Protein AF-N1MI28-F1 (afdb_monomer_lite)

pLDDT: mean 81.33, std 9.46, range [54.47, 94.19]

Foldseek 3Di:
DDKDKDKDFQCDQAWAWEAEPVVSFIAIAHHGWMWMKMDHQPDPCVPDDQKDWDWDQDPVGTHIYIYRPGDDMGAGAGPVRHGGDTDPD

Organism: NCBI:txid1301087

Structure (mmCIF, N/CA/C/O backbone):
data_AF-N1MI28-F1
#
_entry.id   AF-N1MI28-F1
#
loop_
_atom_site.group_PDB
_atom_site.id
_atom_site.type_symbol
_atom_site.label_atom_id
_atom_site.label_alt_id
_atom_site.label_comp_id
_atom_site.label_asym_id
_atom_site.label_entity_id
_atom_site.label_seq_id
_atom_site.pdbx_PDB_ins_code
_atom_site.Cartn_x
_atom_site.Cartn_y
_atom_site.Cartn_z
_atom_site.occupancy
_atom_site.B_iso_or_equiv
_atom_site.auth_seq_id
_atom_site.auth_comp_id
_atom_site.auth_asym_id
_atom_site.auth_atom_id
_atom_site.pdbx_PDB_model_num
ATOM 1 N N . MET A 1 1 ? 18.294 -3.085 -13.376 1.00 65.88 1 MET A N 1
ATOM 2 C CA . MET A 1 1 ? 16.89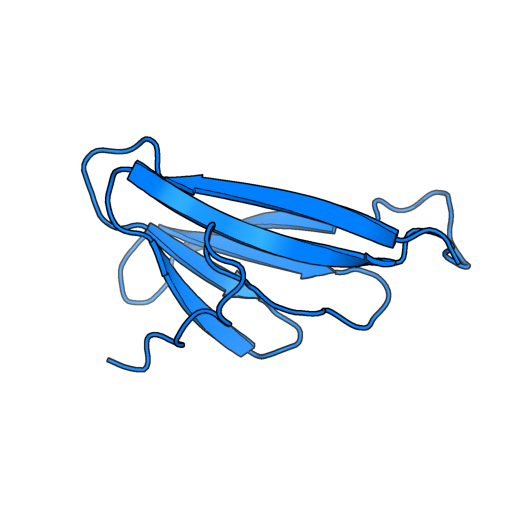7 -3.008 -12.930 1.00 65.88 1 MET A CA 1
ATOM 3 C C . MET A 1 1 ? 16.906 -2.941 -11.418 1.00 65.88 1 MET A C 1
ATOM 5 O O . MET A 1 1 ? 16.913 -3.967 -10.748 1.00 65.88 1 MET A O 1
ATOM 9 N N . GLY A 1 2 ? 17.068 -1.728 -10.890 1.00 74.50 2 GLY A N 1
ATOM 10 C CA . GLY A 1 2 ? 16.871 -1.406 -9.489 1.00 74.50 2 GLY A CA 1
ATOM 11 C C . GLY A 1 2 ? 15.409 -1.604 -9.112 1.00 74.50 2 GLY A C 1
ATOM 12 O O . GLY A 1 2 ? 14.500 -1.309 -9.889 1.00 74.50 2 GLY A O 1
ATOM 13 N N . ARG A 1 3 ? 15.205 -2.159 -7.922 1.00 82.88 3 ARG A N 1
ATOM 14 C CA . ARG A 1 3 ? 13.899 -2.417 -7.324 1.00 82.88 3 ARG A CA 1
ATOM 15 C C . ARG A 1 3 ? 13.918 -1.808 -5.934 1.00 82.88 3 ARG A C 1
ATOM 17 O O . ARG A 1 3 ? 14.850 -2.060 -5.167 1.00 82.88 3 ARG A O 1
ATOM 24 N N . ALA A 1 4 ? 12.905 -1.018 -5.614 1.00 85.31 4 ALA A N 1
ATOM 25 C CA . ALA A 1 4 ? 12.746 -0.411 -4.303 1.00 85.31 4 ALA A CA 1
ATOM 26 C C . ALA A 1 4 ? 11.590 -1.068 -3.550 1.00 85.31 4 ALA A C 1
ATOM 28 O O . ALA A 1 4 ? 10.626 -1.546 -4.146 1.00 85.31 4 ALA A O 1
ATOM 29 N N . LYS A 1 5 ? 11.715 -1.103 -2.221 1.00 89.38 5 LYS A N 1
ATOM 30 C CA . LYS A 1 5 ? 10.651 -1.515 -1.306 1.00 89.38 5 LYS A CA 1
ATOM 31 C C . LYS A 1 5 ? 9.974 -0.262 -0.769 1.00 89.38 5 LYS A C 1
ATOM 33 O O . LYS A 1 5 ? 10.658 0.622 -0.255 1.00 89.38 5 LYS A O 1
ATOM 38 N N . HIS A 1 6 ? 8.653 -0.216 -0.835 1.00 89.00 6 HIS A N 1
ATOM 39 C CA . HIS A 1 6 ? 7.847 0.778 -0.140 1.00 89.00 6 HIS A CA 1
ATOM 40 C C . HIS A 1 6 ? 7.120 0.122 1.032 1.00 89.00 6 HIS A C 1
ATOM 42 O O . HIS A 1 6 ? 6.754 -1.050 0.958 1.00 89.00 6 HIS A O 1
ATOM 48 N N . ILE A 1 7 ? 6.938 0.869 2.119 1.00 91.00 7 ILE A N 1
ATOM 49 C CA . ILE A 1 7 ? 6.296 0.396 3.344 1.00 91.00 7 ILE A CA 1
ATOM 50 C C . ILE A 1 7 ? 5.217 1.395 3.748 1.00 91.00 7 ILE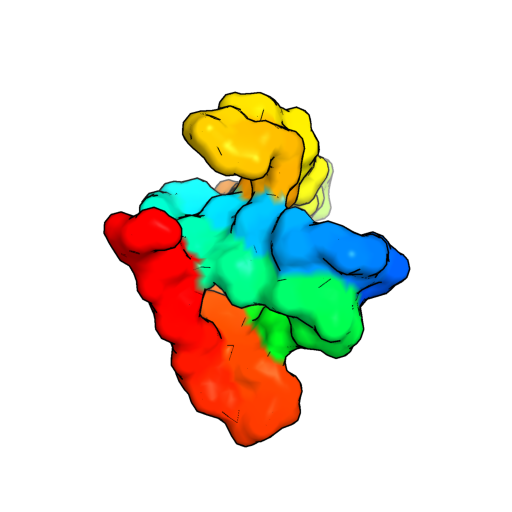 A C 1
ATOM 52 O O . ILE A 1 7 ? 5.492 2.585 3.888 1.00 91.00 7 ILE A O 1
ATOM 56 N N . ILE A 1 8 ? 4.016 0.887 3.997 1.00 91.44 8 ILE A N 1
ATOM 57 C CA . ILE A 1 8 ? 2.856 1.636 4.467 1.00 91.44 8 ILE A CA 1
ATOM 58 C C . ILE A 1 8 ? 2.488 1.080 5.833 1.00 91.44 8 ILE A C 1
ATOM 60 O O . ILE A 1 8 ? 2.238 -0.114 5.970 1.00 91.44 8 ILE A O 1
ATOM 64 N N . ARG A 1 9 ? 2.431 1.943 6.846 1.00 92.94 9 ARG A N 1
ATOM 65 C CA . ARG A 1 9 ? 2.080 1.548 8.212 1.00 92.94 9 ARG A CA 1
ATOM 66 C C . ARG A 1 9 ? 0.873 2.325 8.703 1.00 92.94 9 ARG A C 1
ATOM 68 O O . ARG A 1 9 ? 0.904 3.557 8.734 1.00 92.94 9 ARG A O 1
ATOM 75 N N . ASN A 1 10 ? -0.143 1.622 9.193 1.00 92.06 10 ASN A N 1
ATOM 76 C CA . ASN A 1 10 ? -1.269 2.267 9.853 1.00 92.06 10 ASN A CA 1
ATOM 77 C C . ASN A 1 10 ? -0.926 2.574 11.319 1.00 92.06 10 ASN A C 1
ATOM 79 O O . ASN A 1 10 ? -1.109 1.751 12.211 1.00 92.06 10 ASN A O 1
ATOM 83 N N . SER A 1 11 ? -0.447 3.792 11.575 1.00 92.56 11 SER A N 1
ATOM 84 C CA . SER A 1 11 ? -0.145 4.271 12.937 1.00 92.56 11 SER A CA 1
ATOM 85 C C . SER A 1 11 ? -1.347 4.935 13.627 1.00 92.56 11 SER A C 1
ATOM 87 O O . SER A 1 11 ? -1.187 5.599 14.651 1.00 92.56 11 SER A O 1
ATOM 89 N N . THR A 1 12 ? -2.546 4.816 13.052 1.00 90.06 12 THR A N 1
ATOM 90 C CA . THR A 1 12 ? -3.773 5.401 13.601 1.00 90.06 12 THR A CA 1
ATOM 91 C C . THR A 1 12 ? -4.505 4.403 14.502 1.00 90.06 12 THR A C 1
ATOM 93 O O . THR A 1 12 ? -4.157 3.228 14.565 1.00 90.06 12 THR A O 1
ATOM 96 N N . SER A 1 13 ? -5.541 4.861 15.208 1.00 91.62 13 SER A N 1
ATOM 97 C CA . SER A 1 13 ? -6.389 4.012 16.059 1.00 91.62 13 SER A CA 1
ATOM 98 C C . SER A 1 13 ? -7.575 3.372 15.328 1.00 91.62 13 SER A C 1
ATOM 100 O O . SER A 1 13 ? -8.397 2.714 15.966 1.00 91.62 13 SER A O 1
ATOM 102 N N . ARG A 1 14 ? -7.697 3.564 14.010 1.00 89.81 14 ARG A N 1
ATOM 103 C CA . ARG A 1 14 ? -8.797 3.039 13.189 1.00 89.81 14 ARG A CA 1
ATOM 104 C C . ARG A 1 14 ? -8.264 2.328 11.941 1.00 89.81 14 ARG A C 1
ATOM 106 O O . ARG A 1 14 ? -7.159 2.648 11.507 1.00 89.81 14 ARG A O 1
ATOM 113 N N . PRO A 1 15 ? -9.015 1.389 11.344 1.00 90.50 15 PRO A N 1
ATOM 114 C CA . PRO A 1 15 ? -8.636 0.808 10.060 1.00 90.50 15 PRO A CA 1
ATOM 115 C C . PRO A 1 15 ? -8.415 1.890 8.996 1.00 90.50 15 PRO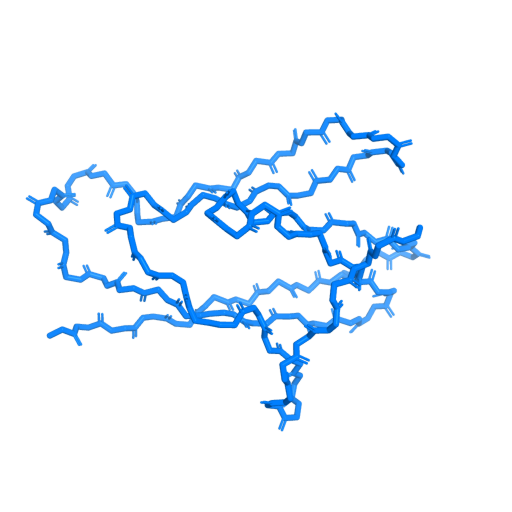 A C 1
ATOM 117 O O . PRO A 1 15 ? -9.076 2.931 9.023 1.00 90.50 15 PRO A O 1
ATOM 120 N N . GLN A 1 16 ? -7.462 1.658 8.099 1.00 90.31 16 GLN A N 1
ATOM 121 C CA . GLN A 1 16 ? -7.196 2.484 6.922 1.00 90.31 16 GLN A CA 1
ATOM 122 C C . GLN A 1 16 ? -7.287 1.605 5.679 1.00 90.31 16 GLN A C 1
ATOM 124 O O . GLN A 1 16 ? -6.921 0.431 5.730 1.00 90.31 16 GLN A O 1
ATOM 129 N N . PHE A 1 17 ? -7.753 2.181 4.579 1.00 89.81 17 PHE A N 1
ATOM 130 C CA . PHE A 1 17 ? -7.823 1.493 3.298 1.00 89.81 17 PHE A CA 1
ATOM 131 C C . PHE A 1 17 ? -6.721 2.020 2.388 1.00 89.81 17 PHE A C 1
ATOM 133 O O . PHE A 1 17 ? -6.484 3.228 2.327 1.00 89.81 17 PHE A O 1
ATOM 140 N N . VAL A 1 18 ? -6.028 1.103 1.724 1.00 88.69 18 VAL A N 1
ATOM 141 C CA . VAL A 1 18 ? -5.003 1.401 0.726 1.00 88.69 18 VAL A CA 1
ATOM 142 C C . VAL A 1 18 ? -5.454 0.808 -0.595 1.00 88.69 18 VAL A C 1
ATOM 144 O O . VAL A 1 18 ? -5.740 -0.386 -0.667 1.00 88.69 18 VAL A O 1
ATOM 147 N N . THR A 1 19 ? -5.468 1.632 -1.632 1.00 87.00 19 THR A N 1
ATOM 148 C CA . THR A 1 19 ? -5.858 1.242 -2.981 1.00 87.00 19 THR A CA 1
ATOM 149 C C . THR A 1 19 ? -4.669 1.408 -3.916 1.00 87.00 19 THR A C 1
ATOM 151 O O . THR A 1 19 ? -4.044 2.468 -3.975 1.00 87.00 19 THR A O 1
ATOM 154 N N . PHE A 1 20 ? -4.356 0.348 -4.654 1.00 82.81 20 PHE A N 1
ATOM 155 C CA . PHE A 1 20 ? -3.329 0.357 -5.691 1.00 82.81 20 PHE A CA 1
ATOM 156 C C . PHE A 1 20 ? -4.011 0.505 -7.050 1.00 82.81 20 PHE A C 1
ATOM 158 O O . PHE A 1 20 ? -4.863 -0.309 -7.408 1.00 82.81 20 PHE A O 1
ATOM 165 N N . GLU A 1 21 ? 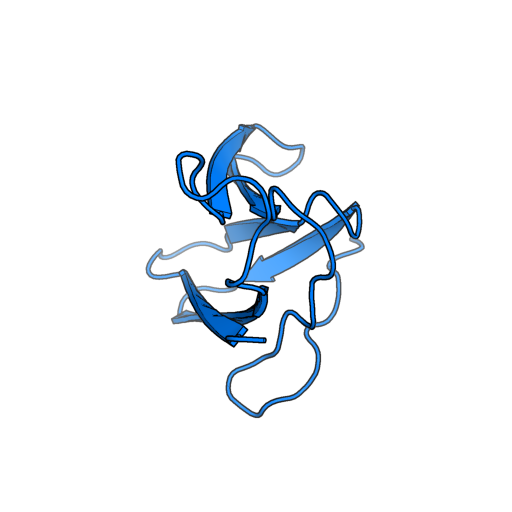-3.677 1.558 -7.802 1.00 75.69 21 GLU A N 1
ATOM 166 C CA . GLU A 1 21 ? -4.391 1.867 -9.052 1.00 75.69 21 GLU A CA 1
ATOM 167 C C . GLU A 1 21 ? -4.223 0.759 -10.103 1.00 75.69 21 GLU A C 1
ATOM 169 O O . GLU A 1 21 ? -5.194 0.393 -10.761 1.00 75.69 21 GLU A O 1
ATOM 174 N N . LEU A 1 22 ? -3.018 0.189 -10.237 1.00 71.12 22 LEU A N 1
ATOM 175 C CA . LEU A 1 22 ? -2.729 -0.797 -11.284 1.00 71.12 22 LEU A CA 1
ATOM 176 C C . LEU A 1 22 ? -3.493 -2.114 -11.096 1.00 71.12 22 LEU A C 1
ATOM 178 O O . LEU A 1 22 ? -4.021 -2.653 -12.069 1.00 71.12 22 LEU A O 1
ATOM 182 N N . SER A 1 23 ? -3.572 -2.633 -9.871 1.00 67.50 23 SER A N 1
ATOM 183 C CA . SER A 1 23 ? -4.348 -3.838 -9.553 1.00 67.50 23 SER A CA 1
ATOM 184 C C . SER A 1 23 ? -5.827 -3.557 -9.319 1.00 67.50 23 SER A C 1
ATOM 186 O O . SER A 1 23 ? -6.613 -4.502 -9.251 1.00 67.50 23 SER A O 1
ATOM 188 N N . THR A 1 24 ? -6.232 -2.287 -9.181 1.00 73.50 24 THR A N 1
ATOM 189 C CA . THR A 1 24 ? -7.561 -1.874 -8.687 1.00 73.50 24 THR A CA 1
ATOM 190 C C . THR A 1 24 ? -7.935 -2.538 -7.356 1.00 73.50 24 THR A C 1
ATOM 192 O O . THR A 1 24 ? -9.106 -2.641 -6.995 1.00 73.50 24 THR A O 1
ATOM 195 N N . ALA A 1 25 ? -6.926 -3.025 -6.632 1.00 80.62 25 ALA A N 1
ATOM 196 C CA . ALA A 1 25 ? -7.093 -3.801 -5.425 1.00 80.62 25 ALA A CA 1
ATOM 197 C C . ALA A 1 25 ? -7.089 -2.879 -4.210 1.00 80.62 25 ALA A C 1
ATOM 199 O O . ALA A 1 25 ? -6.256 -1.975 -4.089 1.00 80.62 25 ALA A O 1
ATOM 200 N N . ARG A 1 26 ? -8.015 -3.152 -3.293 1.00 86.69 26 ARG A N 1
ATOM 201 C CA . ARG A 1 26 ? -8.143 -2.464 -2.013 1.00 86.69 26 ARG A CA 1
ATOM 202 C C . ARG A 1 26 ? -7.662 -3.375 -0.897 1.00 86.69 26 ARG A C 1
ATOM 204 O O . ARG A 1 26 ? -8.012 -4.551 -0.861 1.00 86.69 26 ARG A O 1
ATOM 211 N N . TYR A 1 27 ? -6.913 -2.819 0.041 1.00 88.62 27 TYR A N 1
ATOM 212 C CA . TYR A 1 27 ? -6.379 -3.523 1.199 1.00 88.62 27 TYR A CA 1
ATOM 213 C C . TYR A 1 27 ? -6.756 -2.782 2.472 1.00 88.62 27 TYR A C 1
ATOM 215 O O . TYR A 1 27 ? -6.609 -1.562 2.562 1.00 88.62 27 TYR A O 1
ATOM 223 N N . ARG A 1 28 ? -7.212 -3.524 3.480 1.00 91.06 28 ARG A N 1
ATOM 224 C CA . ARG A 1 28 ? -7.474 -2.987 4.815 1.00 91.06 28 ARG A CA 1
ATOM 225 C C . ARG A 1 28 ? -6.239 -3.166 5.689 1.00 91.06 28 ARG A C 1
ATOM 227 O O . ARG A 1 28 ? -5.788 -4.287 5.891 1.00 91.06 28 ARG A O 1
ATOM 234 N N . LEU A 1 29 ? -5.738 -2.075 6.260 1.00 91.31 29 LEU A N 1
ATOM 235 C CA . LEU A 1 29 ? -4.730 -2.104 7.319 1.00 91.31 29 LEU A CA 1
ATOM 236 C C . LEU A 1 29 ? -5.403 -1.805 8.653 1.00 91.31 29 LEU A C 1
ATOM 238 O O . LEU A 1 29 ? -5.920 -0.700 8.855 1.00 91.31 29 LEU A O 1
ATOM 242 N N . ASN A 1 30 ? -5.360 -2.741 9.596 1.00 92.81 30 ASN A N 1
ATOM 243 C CA . ASN A 1 30 ? -5.811 -2.481 10.960 1.00 92.81 30 ASN A CA 1
ATOM 244 C C . ASN A 1 30 ? -4.781 -1.625 11.717 1.00 92.81 30 ASN A C 1
ATOM 246 O O . ASN A 1 30 ? -3.645 -1.464 11.264 1.00 92.81 30 ASN A O 1
ATOM 250 N N . PRO A 1 31 ? -5.157 -1.025 12.860 1.00 94.19 31 PRO A N 1
ATOM 251 C CA . PRO A 1 31 ? -4.215 -0.302 13.710 1.00 94.19 31 PRO A CA 1
ATOM 252 C C . PRO A 1 31 ? -2.969 -1.133 14.040 1.00 94.19 31 PRO A C 1
ATOM 254 O O . PRO A 1 31 ? -3.076 -2.200 14.639 1.00 94.19 31 PRO A O 1
ATOM 257 N N . GLY A 1 32 ? -1.792 -0.618 13.686 1.00 93.12 32 GLY A N 1
ATOM 258 C CA . GLY A 1 32 ? -0.505 -1.285 13.889 1.00 93.12 32 GLY A CA 1
ATOM 259 C C . GLY A 1 32 ? -0.043 -2.175 12.732 1.00 93.12 32 GLY A C 1
ATOM 260 O O . GLY A 1 32 ? 1.135 -2.532 12.716 1.00 93.12 32 GLY A O 1
ATOM 261 N N . ASP A 1 33 ? -0.910 -2.475 11.761 1.00 93.12 33 ASP A N 1
ATOM 262 C CA . ASP A 1 33 ? -0.545 -3.276 10.593 1.00 93.12 33 ASP A CA 1
ATOM 263 C C . ASP A 1 33 ? 0.398 -2.510 9.654 1.00 93.12 33 ASP A C 1
ATOM 265 O O . ASP A 1 33 ? 0.426 -1.270 9.589 1.00 93.12 33 ASP A O 1
ATOM 269 N N . GLU A 1 34 ? 1.158 -3.285 8.888 1.00 93.62 34 GLU A N 1
ATOM 270 C CA . GLU A 1 34 ? 2.076 -2.811 7.866 1.00 93.62 34 GLU A CA 1
ATOM 271 C C . GLU A 1 34 ? 1.879 -3.616 6.580 1.00 93.62 34 GLU A C 1
ATOM 273 O O . GLU A 1 34 ? 1.721 -4.835 6.620 1.00 93.62 34 GLU A O 1
ATOM 278 N N . LEU A 1 35 ? 1.930 -2.923 5.445 1.00 92.12 35 LEU A N 1
ATOM 279 C CA . LEU A 1 35 ? 2.015 -3.518 4.119 1.00 92.12 35 LEU A CA 1
ATOM 280 C C . LEU A 1 35 ? 3.268 -3.025 3.422 1.00 92.12 35 LEU A C 1
ATOM 282 O O . LEU A 1 35 ? 3.667 -1.867 3.561 1.00 92.12 35 LEU A O 1
ATOM 286 N N . SER A 1 36 ? 3.871 -3.895 2.624 1.00 91.25 36 SER A N 1
ATOM 287 C CA . SER A 1 36 ? 4.984 -3.509 1.775 1.00 91.25 36 SER A CA 1
ATOM 288 C C . SER A 1 36 ? 4.811 -3.999 0.359 1.00 91.25 36 SER A C 1
ATOM 290 O O . SER A 1 36 ? 4.311 -5.089 0.134 1.00 91.25 36 SER A O 1
ATOM 292 N N . PHE A 1 37 ? 5.244 -3.211 -0.606 1.00 88.62 37 PHE A N 1
ATOM 293 C CA . PHE A 1 37 ? 5.225 -3.607 -2.005 1.00 88.62 37 PHE A CA 1
ATOM 294 C C . PHE A 1 37 ? 6.534 -3.199 -2.653 1.00 88.62 37 PHE A C 1
ATOM 296 O O . PHE A 1 37 ? 7.322 -2.421 -2.095 1.00 88.62 37 PHE A O 1
ATOM 303 N N . TYR A 1 38 ? 6.771 -3.743 -3.834 1.00 86.88 38 TYR A N 1
ATOM 304 C CA . TYR A 1 38 ? 7.949 -3.424 -4.605 1.00 86.88 38 TYR A CA 1
ATOM 305 C C . TYR A 1 38 ? 7.583 -2.822 -5.948 1.00 86.88 38 TYR A C 1
ATOM 307 O O . TYR A 1 38 ? 6.583 -3.187 -6.560 1.00 86.88 38 TYR A O 1
ATOM 315 N N . TYR A 1 39 ? 8.437 -1.911 -6.391 1.00 84.12 39 TYR A N 1
ATOM 316 C CA . TYR A 1 39 ? 8.314 -1.218 -7.661 1.00 84.12 39 TYR A CA 1
ATOM 317 C C . TYR A 1 39 ? 9.704 -1.053 -8.279 1.00 84.12 39 TYR A C 1
ATOM 319 O O . TYR A 1 39 ? 10.726 -1.040 -7.575 1.00 84.12 39 TYR A O 1
ATOM 327 N N . GLU A 1 40 ? 9.756 -0.980 -9.604 1.00 81.75 40 GLU A N 1
ATOM 328 C CA . GLU A 1 40 ? 11.003 -0.719 -10.322 1.00 81.75 40 GLU A CA 1
ATOM 329 C C . GLU A 1 40 ? 11.497 0.710 -10.039 1.00 81.75 40 GLU A C 1
ATOM 331 O O . GLU A 1 40 ? 10.739 1.566 -9.597 1.00 81.75 40 GLU A O 1
ATOM 336 N N . THR A 1 41 ? 12.786 0.986 -10.226 1.00 77.38 41 THR A N 1
ATOM 337 C CA . THR A 1 41 ? 13.339 2.353 -10.105 1.00 77.38 41 THR A CA 1
ATOM 338 C C . THR A 1 41 ? 14.077 2.818 -11.351 1.00 77.38 41 THR A C 1
ATOM 340 O O . THR A 1 41 ? 14.370 4.004 -11.489 1.00 77.38 41 THR A O 1
ATOM 343 N N . ASP A 1 42 ? 14.399 1.897 -12.256 1.00 73.44 42 ASP A N 1
ATOM 344 C CA . ASP A 1 42 ? 15.161 2.188 -13.467 1.00 73.44 42 ASP A CA 1
ATOM 345 C C . ASP A 1 42 ? 14.194 2.618 -14.581 1.00 73.44 42 ASP A C 1
ATOM 347 O O . ASP A 1 42 ? 13.879 1.838 -15.478 1.00 73.44 42 ASP A O 1
ATOM 351 N N . PHE A 1 43 ? 13.692 3.854 -14.513 1.00 70.06 43 PHE A N 1
ATOM 352 C CA . PHE A 1 43 ? 12.675 4.349 -15.445 1.00 70.06 43 PHE A CA 1
ATOM 353 C C . PHE A 1 43 ? 13.222 5.209 -16.585 1.00 70.06 43 PHE A C 1
ATOM 355 O O . PHE A 1 43 ? 14.251 5.874 -16.480 1.00 70.06 43 PHE A O 1
ATOM 362 N N . ILE A 1 44 ? 12.458 5.236 -17.682 1.00 62.38 44 ILE A N 1
ATOM 363 C CA . ILE A 1 44 ? 12.741 6.011 -18.903 1.00 62.38 44 ILE A CA 1
ATOM 364 C C . ILE A 1 44 ? 12.626 7.530 -18.653 1.00 62.38 44 ILE A C 1
ATOM 366 O O . ILE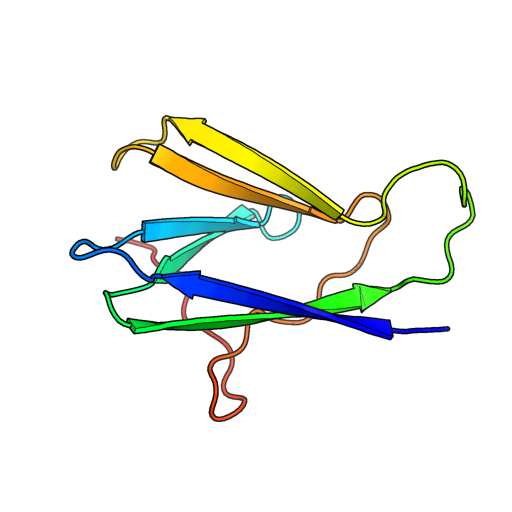 A 1 44 ? 13.198 8.322 -19.401 1.00 62.38 44 ILE A O 1
ATOM 370 N N . ARG A 1 45 ? 11.907 7.947 -17.601 1.00 68.44 45 ARG A N 1
ATOM 371 C CA . ARG 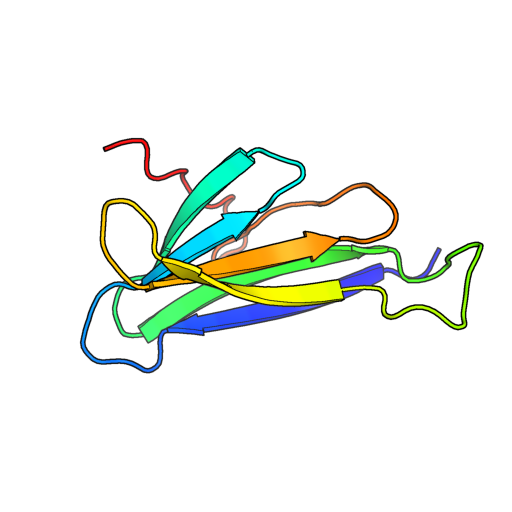A 1 45 ? 11.659 9.352 -17.241 1.00 68.44 45 ARG A CA 1
ATOM 372 C C . ARG A 1 45 ? 12.156 9.653 -15.820 1.00 68.44 45 ARG A C 1
ATOM 374 O O . ARG A 1 45 ? 11.358 9.640 -14.889 1.00 68.44 45 ARG A O 1
ATOM 381 N N . PRO A 1 46 ? 13.462 9.916 -15.633 1.00 66.94 46 PRO A N 1
ATOM 382 C CA . PRO A 1 46 ? 14.061 10.110 -14.308 1.00 66.94 46 PRO A CA 1
ATOM 383 C C . PRO A 1 46 ? 13.581 11.376 -13.580 1.00 66.94 46 PRO A C 1
ATOM 385 O O . PRO A 1 46 ? 13.798 11.498 -12.377 1.00 66.94 46 PRO A O 1
ATOM 388 N N . ASP A 1 47 ? 12.944 12.307 -14.295 1.00 76.06 47 ASP A N 1
ATOM 389 C CA . ASP A 1 47 ? 12.465 13.580 -13.744 1.00 76.06 47 ASP A CA 1
ATOM 390 C C . ASP A 1 47 ? 11.068 13.483 -13.099 1.00 76.06 47 ASP A C 1
ATOM 392 O O . ASP A 1 47 ? 10.609 14.437 -12.470 1.00 76.06 47 ASP A O 1
ATOM 396 N N . GLU A 1 48 ? 10.379 12.348 -13.242 1.00 73.50 48 GLU A N 1
ATOM 397 C CA . GLU A 1 48 ? 9.077 12.101 -12.622 1.00 73.50 48 GLU A CA 1
ATOM 398 C C . GLU A 1 48 ? 9.235 11.189 -11.388 1.00 73.50 48 GLU A C 1
ATOM 400 O O . GLU A 1 48 ? 10.037 10.250 -11.409 1.00 73.50 48 GLU A O 1
ATOM 405 N N . PRO A 1 49 ? 8.482 11.421 -10.295 1.00 77.25 49 PRO A N 1
ATOM 406 C CA . PRO A 1 49 ? 8.546 10.553 -9.128 1.00 77.25 49 PRO A CA 1
ATOM 407 C C . PRO A 1 49 ? 8.050 9.137 -9.479 1.00 77.25 49 PRO A C 1
ATOM 409 O O . PRO A 1 49 ? 7.061 8.987 -10.202 1.00 77.25 49 PRO A O 1
ATOM 412 N N . PRO A 1 50 ? 8.704 8.083 -8.958 1.00 77.56 50 PRO A N 1
ATOM 413 C CA . PRO A 1 50 ? 8.361 6.697 -9.284 1.00 77.56 50 PRO A CA 1
ATOM 414 C C . PRO A 1 50 ? 7.075 6.218 -8.593 1.00 77.56 50 PRO A C 1
ATOM 416 O O . PRO A 1 50 ? 6.428 5.277 -9.051 1.00 77.56 50 PRO A O 1
ATOM 419 N N . LEU A 1 51 ? 6.717 6.880 -7.492 1.00 81.50 51 LEU A N 1
ATOM 420 C CA . LEU A 1 51 ? 5.499 6.666 -6.729 1.00 81.50 51 LEU A CA 1
ATOM 421 C C . LEU A 1 51 ? 4.814 8.003 -6.511 1.00 81.50 51 LEU A C 1
ATOM 423 O O . LEU A 1 51 ? 5.462 8.976 -6.115 1.00 81.50 51 LEU A O 1
ATOM 427 N N . ILE A 1 52 ? 3.505 8.021 -6.700 1.00 83.25 52 ILE A N 1
ATOM 428 C CA . ILE A 1 52 ? 2.654 9.122 -6.276 1.00 83.25 52 ILE A CA 1
ATOM 429 C C . ILE A 1 52 ? 1.687 8.535 -5.242 1.00 83.25 52 ILE A C 1
ATOM 431 O O . ILE A 1 52 ? 1.093 7.482 -5.465 1.00 83.25 52 ILE A O 1
ATOM 435 N N . THR A 1 53 ? 1.580 9.181 -4.084 1.00 84.31 53 THR A N 1
ATOM 436 C CA . THR A 1 53 ? 0.664 8.786 -3.008 1.00 84.31 53 THR A CA 1
ATOM 437 C C . THR A 1 53 ? -0.308 9.924 -2.768 1.00 84.31 53 THR A C 1
ATOM 439 O O . THR A 1 53 ? 0.130 11.063 -2.592 1.00 84.31 53 THR A O 1
ATOM 442 N N . ASP A 1 54 ? -1.598 9.619 -2.735 1.00 85.31 54 ASP A N 1
ATOM 443 C CA . ASP A 1 54 ? -2.657 10.598 -2.505 1.00 85.31 54 ASP A CA 1
ATOM 444 C C . ASP A 1 54 ? -3.693 10.091 -1.510 1.00 85.31 54 ASP A C 1
ATOM 446 O O . ASP A 1 54 ? -3.757 8.903 -1.193 1.00 85.31 54 ASP A O 1
ATOM 450 N N . TYR A 1 55 ? -4.485 11.022 -0.995 1.00 84.44 55 TYR A N 1
ATOM 451 C CA . TYR A 1 55 ? -5.594 10.758 -0.098 1.00 84.44 55 TYR A CA 1
ATOM 452 C C . TYR A 1 55 ? -6.894 11.058 -0.835 1.00 84.44 55 TYR A C 1
ATOM 454 O O . TYR A 1 55 ? -7.198 12.215 -1.122 1.00 84.44 55 TYR A O 1
ATOM 462 N N . ALA A 1 56 ? -7.678 10.021 -1.105 1.00 82.12 56 ALA A N 1
ATOM 463 C CA . ALA A 1 56 ? -8.970 10.146 -1.767 1.00 82.12 56 ALA A CA 1
ATOM 464 C C . ALA A 1 56 ? -10.109 9.863 -0.782 1.00 82.12 56 ALA A C 1
ATOM 466 O O . ALA A 1 56 ? -9.945 9.101 0.168 1.00 82.12 56 ALA A O 1
ATOM 467 N N . GLU A 1 57 ? -11.279 10.462 -0.997 1.00 79.94 57 GLU A N 1
ATOM 468 C CA . GLU A 1 57 ? -12.504 9.980 -0.354 1.00 79.94 57 GLU A CA 1
ATOM 469 C C . GLU A 1 57 ? -13.023 8.766 -1.134 1.00 79.94 57 GLU A C 1
ATOM 471 O O . GLU A 1 57 ? -13.327 8.875 -2.321 1.00 79.94 57 GLU A O 1
ATOM 476 N N . GLY A 1 58 ? -13.101 7.618 -0.465 1.00 71.81 58 GLY A N 1
ATOM 477 C CA . GLY A 1 58 ? -13.743 6.401 -0.953 1.00 71.81 58 GLY A CA 1
ATOM 478 C C . GLY A 1 58 ? -15.011 6.070 -0.165 1.00 71.81 58 GLY A C 1
ATOM 479 O O . GLY A 1 58 ? -15.406 6.785 0.762 1.00 71.81 58 GLY A O 1
ATOM 480 N N . ASP A 1 59 ? -15.637 4.943 -0.501 1.00 70.94 59 ASP A N 1
ATOM 481 C CA . ASP A 1 59 ? -16.930 4.524 0.065 1.00 70.94 59 ASP A CA 1
ATOM 482 C C . ASP A 1 59 ? -16.887 4.278 1.588 1.00 70.94 59 ASP A C 1
ATOM 484 O O . ASP A 1 59 ? -17.920 4.305 2.259 1.00 70.94 59 ASP A O 1
ATOM 488 N N . HIS A 1 60 ? -15.691 4.092 2.160 1.00 68.44 60 HIS A N 1
ATOM 489 C CA . HIS A 1 60 ? -15.480 3.832 3.591 1.00 68.44 60 HIS A CA 1
ATOM 490 C C . HIS A 1 60 ? -14.697 4.945 4.309 1.00 68.44 60 HIS A C 1
ATOM 492 O O . HIS A 1 60 ? -14.216 4.750 5.431 1.00 68.44 60 HIS A O 1
ATOM 498 N N . GLY A 1 61 ? -14.594 6.127 3.694 1.00 75.38 61 GLY A N 1
ATOM 499 C CA . GLY A 1 61 ? -13.877 7.286 4.224 1.00 75.38 61 GLY A CA 1
ATOM 500 C C . GLY A 1 61 ? -12.596 7.586 3.450 1.00 75.38 61 GLY A C 1
ATOM 501 O O . GLY A 1 61 ? -12.484 7.267 2.274 1.00 75.38 61 GLY A O 1
ATOM 502 N N . THR A 1 62 ? -11.633 8.246 4.094 1.00 78.88 62 THR A N 1
ATOM 503 C CA . THR A 1 62 ? -10.358 8.581 3.446 1.00 78.88 62 THR A CA 1
ATOM 504 C C . THR A 1 62 ? -9.530 7.319 3.194 1.00 78.88 62 THR A C 1
ATOM 506 O O . THR A 1 62 ? -9.212 6.589 4.134 1.00 78.88 62 THR A O 1
ATOM 509 N N . GLU A 1 63 ? -9.156 7.101 1.939 1.00 83.81 63 GLU A N 1
ATOM 510 C CA . GLU A 1 63 ? -8.294 6.021 1.468 1.00 83.81 63 GLU A CA 1
ATOM 511 C C . GLU A 1 63 ? -6.943 6.583 1.016 1.00 83.81 63 GLU A C 1
ATOM 513 O O . GLU A 1 63 ? -6.848 7.726 0.562 1.00 83.81 63 GLU A O 1
ATOM 518 N N . ILE A 1 64 ? -5.894 5.774 1.131 1.00 85.94 64 ILE A N 1
ATOM 519 C CA . ILE A 1 64 ? -4.576 6.077 0.573 1.00 85.94 64 ILE A CA 1
ATOM 520 C C . ILE A 1 64 ? -4.511 5.438 -0.810 1.00 85.94 64 ILE A C 1
ATOM 522 O O . ILE A 1 64 ? -4.578 4.217 -0.927 1.00 85.94 64 ILE A O 1
ATOM 526 N N . VAL A 1 65 ? -4.346 6.245 -1.849 1.00 85.31 65 VAL A N 1
ATOM 527 C CA . VAL A 1 65 ? -4.176 5.769 -3.222 1.00 85.31 65 VAL A CA 1
ATOM 528 C C . VAL A 1 65 ? -2.700 5.809 -3.579 1.00 85.31 65 VAL A C 1
ATOM 530 O O . VAL A 1 65 ? -2.026 6.817 -3.361 1.00 85.31 65 VAL A O 1
ATOM 533 N N . ILE A 1 66 ? -2.187 4.703 -4.112 1.00 85.44 66 ILE A N 1
ATOM 534 C CA . ILE A 1 66 ? -0.800 4.595 -4.557 1.00 85.44 66 ILE A CA 1
ATOM 535 C C . ILE A 1 66 ? -0.762 4.322 -6.052 1.00 85.44 66 ILE A C 1
ATOM 537 O O . ILE A 1 66 ? -1.289 3.322 -6.542 1.00 85.44 66 ILE A O 1
ATOM 541 N N . TRP A 1 67 ? -0.068 5.214 -6.749 1.00 81.06 67 TRP A N 1
ATOM 542 C CA . TRP A 1 67 ? 0.216 5.128 -8.169 1.00 81.06 67 TRP A CA 1
ATOM 543 C C . TRP A 1 67 ? 1.683 4.784 -8.383 1.00 81.06 67 TRP A C 1
ATOM 545 O O . TRP A 1 67 ? 2.582 5.528 -7.979 1.00 81.06 67 TRP A O 1
ATOM 555 N N . THR A 1 68 ? 1.928 3.665 -9.052 1.00 74.00 68 THR A N 1
ATOM 556 C CA . THR A 1 68 ? 3.238 3.323 -9.603 1.00 74.00 68 THR A CA 1
ATOM 557 C C . THR A 1 68 ? 3.295 3.886 -11.021 1.00 74.00 68 THR A C 1
ATOM 559 O O . THR A 1 68 ? 2.670 3.374 -11.945 1.00 74.00 68 THR A O 1
ATOM 562 N N . ASN A 1 69 ? 4.030 4.985 -11.200 1.00 65.00 69 ASN A N 1
ATOM 563 C CA . ASN A 1 69 ? 3.931 5.830 -12.399 1.00 65.00 69 ASN A CA 1
ATOM 564 C C . ASN A 1 69 ? 4.380 5.111 -13.701 1.00 65.00 69 ASN A C 1
ATOM 566 O O . ASN A 1 69 ? 4.119 5.582 -14.805 1.00 65.00 69 ASN A O 1
ATOM 570 N N . PHE A 1 70 ? 5.047 3.950 -13.601 1.00 65.38 70 PHE A N 1
ATOM 571 C CA . PHE A 1 70 ? 5.764 3.344 -14.732 1.00 65.38 70 PHE A CA 1
ATOM 572 C C . PHE A 1 70 ? 5.733 1.807 -14.823 1.00 65.38 70 PHE A C 1
ATOM 574 O O . PHE A 1 70 ? 6.531 1.229 -15.560 1.00 65.38 70 PHE A O 1
ATOM 581 N N . GLY A 1 71 ? 4.776 1.142 -14.172 1.00 60.06 71 GLY A N 1
ATOM 582 C CA . GLY A 1 71 ? 4.493 -0.275 -14.425 1.00 60.06 71 GLY A CA 1
ATOM 583 C C . GLY A 1 71 ? 5.158 -1.289 -13.486 1.00 60.06 71 GLY A C 1
ATOM 584 O O . GLY A 1 71 ? 6.159 -1.020 -12.829 1.00 60.06 71 GLY A O 1
ATOM 585 N N . SER A 1 72 ? 4.498 -2.453 -13.459 1.00 57.25 72 SER A N 1
ATOM 586 C CA . SER A 1 72 ? 4.616 -3.610 -12.560 1.00 57.25 72 SER A CA 1
ATOM 587 C C . SER A 1 72 ? 4.759 -3.284 -11.074 1.00 57.25 72 SER A C 1
ATOM 589 O O . SER A 1 72 ? 5.795 -2.825 -10.596 1.00 57.25 72 SER A O 1
ATOM 591 N N . GLU A 1 73 ? 3.712 -3.618 -10.334 1.00 66.06 73 GLU A N 1
ATOM 592 C CA . GLU A 1 73 ? 3.766 -3.775 -8.890 1.00 66.06 73 GLU A CA 1
ATOM 593 C C . GLU A 1 73 ? 3.908 -5.258 -8.540 1.00 66.06 73 GLU A C 1
ATOM 595 O O . GLU A 1 73 ? 3.344 -6.123 -9.210 1.00 66.06 73 GLU A O 1
ATOM 600 N N . GLU A 1 74 ? 4.686 -5.547 -7.499 1.00 77.06 74 GLU A N 1
ATOM 601 C CA . GLU A 1 74 ? 4.733 -6.870 -6.882 1.00 77.06 74 GLU A CA 1
ATOM 602 C C . GLU A 1 74 ? 4.354 -6.737 -5.402 1.00 77.06 74 GLU A C 1
ATOM 604 O O . GLU A 1 74 ? 4.999 -5.986 -4.653 1.00 77.06 74 GLU A O 1
ATOM 609 N N . GLY A 1 75 ? 3.315 -7.468 -4.995 1.00 76.50 75 GLY A N 1
ATOM 610 C CA . GLY A 1 75 ? 2.659 -7.348 -3.693 1.00 76.50 75 GLY A CA 1
ATOM 611 C C . GLY A 1 75 ? 1.311 -6.618 -3.787 1.00 76.50 75 GLY A C 1
ATOM 612 O O . GLY A 1 75 ? 0.733 -6.554 -4.874 1.00 76.50 75 GLY A O 1
ATOM 613 N N . PRO A 1 76 ? 0.813 -6.036 -2.677 1.00 82.25 76 PRO A N 1
ATOM 614 C CA . PRO A 1 76 ? 1.458 -5.873 -1.371 1.00 82.25 76 PRO A CA 1
ATOM 615 C C . PRO A 1 76 ? 1.589 -7.166 -0.549 1.00 82.25 76 PRO A C 1
ATOM 617 O O . PRO A 1 76 ? 0.799 -8.093 -0.668 1.00 82.25 76 PRO A O 1
ATOM 620 N N . PHE A 1 77 ? 2.589 -7.185 0.329 1.00 87.00 77 PHE A N 1
ATOM 621 C CA . PHE A 1 77 ? 2.949 -8.265 1.242 1.00 87.00 77 PHE A CA 1
ATOM 622 C C . PHE A 1 77 ? 2.839 -7.818 2.702 1.00 87.00 77 PHE A C 1
ATOM 624 O O . PHE A 1 77 ? 3.175 -6.675 3.041 1.00 87.00 77 PHE A O 1
ATOM 631 N N . LEU A 1 78 ? 2.443 -8.749 3.562 1.00 87.69 78 LEU A N 1
ATOM 632 C CA . LEU A 1 78 ? 2.490 -8.653 5.017 1.00 87.69 78 LEU A CA 1
ATOM 633 C C . LEU A 1 78 ? 3.944 -8.739 5.541 1.00 87.69 78 LEU A C 1
ATOM 635 O O . LEU A 1 78 ? 4.862 -9.095 4.792 1.00 87.69 78 LEU A O 1
ATOM 639 N N . PRO A 1 79 ? 4.207 -8.414 6.826 1.00 83.69 79 PRO A N 1
ATOM 640 C CA . PRO A 1 79 ? 5.562 -8.449 7.392 1.00 83.69 79 PRO A CA 1
ATOM 641 C C . PRO A 1 79 ? 6.235 -9.828 7.382 1.00 83.69 79 PRO A C 1
ATOM 643 O O . PRO A 1 79 ? 7.463 -9.908 7.409 1.00 83.69 79 PRO A O 1
ATOM 646 N N . ASP A 1 80 ? 5.446 -10.900 7.357 1.00 87.25 80 ASP A N 1
ATOM 647 C CA . ASP A 1 80 ? 5.905 -12.288 7.231 1.00 87.25 80 ASP A CA 1
ATOM 648 C C . ASP A 1 80 ? 6.238 -12.692 5.782 1.00 87.25 80 ASP A C 1
ATOM 650 O O . ASP A 1 80 ? 6.833 -13.748 5.564 1.00 87.25 80 ASP A O 1
ATOM 654 N N . GLY A 1 81 ? 5.936 -11.829 4.808 1.00 85.25 81 GLY A N 1
ATOM 655 C CA . GLY A 1 81 ? 6.160 -12.058 3.385 1.00 85.25 81 GLY A CA 1
ATOM 656 C C . GLY A 1 81 ? 4.991 -12.726 2.663 1.00 85.25 81 GLY A C 1
ATOM 657 O O . GLY A 1 81 ? 5.114 -12.972 1.464 1.00 85.25 81 GLY A O 1
ATOM 658 N N . GLU A 1 82 ? 3.875 -13.009 3.342 1.00 88.75 82 GLU A N 1
ATOM 659 C CA . GLU A 1 82 ? 2.658 -13.483 2.682 1.00 88.75 82 GLU A CA 1
ATOM 660 C C . GLU A 1 82 ? 2.005 -12.362 1.867 1.00 88.75 82 GLU A C 1
ATOM 662 O O . GLU A 1 82 ? 2.083 -11.183 2.219 1.00 88.75 82 GLU A O 1
ATOM 667 N N . GLU A 1 83 ? 1.374 -12.720 0.749 1.00 87.56 83 GLU A N 1
ATOM 668 C CA . GLU A 1 83 ? 0.647 -11.762 -0.082 1.00 87.56 83 GLU A CA 1
ATOM 669 C C . GLU A 1 83 ? -0.599 -11.283 0.670 1.00 87.56 83 GLU A C 1
ATOM 671 O O . GLU A 1 83 ? -1.349 -12.077 1.245 1.00 87.56 83 GLU A O 1
ATOM 676 N N . ALA A 1 84 ? -0.797 -9.968 0.719 1.00 85.38 84 ALA A N 1
ATOM 677 C CA . ALA A 1 84 ? -1.907 -9.392 1.449 1.00 85.38 84 ALA A CA 1
ATOM 678 C C . ALA A 1 84 ? -3.230 -9.755 0.774 1.00 85.38 84 ALA A C 1
ATOM 680 O O . ALA A 1 84 ? -3.354 -9.767 -0.450 1.00 85.38 84 ALA A O 1
ATOM 681 N N . VAL A 1 85 ? -4.248 -10.015 1.589 1.00 86.31 85 VAL A N 1
ATOM 682 C CA . VAL A 1 85 ? -5.581 -10.324 1.079 1.00 86.31 85 VAL A CA 1
ATOM 683 C C . VAL A 1 85 ? -6.317 -9.024 0.776 1.00 86.31 85 VAL A C 1
ATOM 685 O O . VAL A 1 85 ? -6.394 -8.117 1.606 1.00 86.31 85 VAL A O 1
ATOM 688 N N . THR A 1 86 ? -6.874 -8.950 -0.425 1.00 82.25 86 THR A N 1
ATOM 689 C CA . THR A 1 86 ? -7.752 -7.867 -0.870 1.00 82.25 86 THR A CA 1
ATOM 690 C C . THR A 1 86 ? -9.043 -7.816 -0.054 1.00 82.25 86 THR A C 1
ATOM 692 O O . THR A 1 86 ? -9.687 -8.845 0.161 1.00 82.25 86 THR A O 1
ATOM 695 N N . ASP A 1 87 ? -9.454 -6.615 0.340 1.00 77.69 87 ASP A N 1
ATOM 696 C CA . ASP A 1 87 ? -10.663 -6.351 1.118 1.00 77.69 87 ASP A CA 1
ATOM 697 C C . ASP A 1 87 ? -11.868 -6.156 0.182 1.00 77.69 87 ASP A C 1
ATOM 699 O O . ASP A 1 87 ? -12.194 -5.030 -0.208 1.00 77.69 87 ASP A O 1
ATOM 703 N N . TRP A 1 88 ? -12.496 -7.271 -0.211 1.00 65.69 88 TRP A N 1
ATOM 704 C CA . TRP A 1 88 ? -13.666 -7.299 -1.106 1.00 65.69 88 TRP A CA 1
ATOM 705 C C . TRP A 1 88 ? -15.005 -6.964 -0.421 1.00 65.69 88 TRP A C 1
ATOM 707 O O . TRP A 1 88 ? -16.008 -6.874 -1.126 1.00 65.69 88 TRP A O 1
ATOM 717 N N . ASP A 1 89 ? -15.020 -6.749 0.902 1.00 54.47 89 ASP A N 1
ATOM 718 C CA . ASP A 1 89 ? -16.235 -6.531 1.711 1.00 54.47 89 ASP A CA 1
ATOM 719 C C . ASP A 1 89 ? -16.246 -5.185 2.469 1.00 54.47 89 ASP A C 1
ATOM 721 O O . ASP A 1 89 ? -15.437 -4.977 3.411 1.00 54.47 89 ASP A O 1
#

Sequence (89 aa):
MGRAKHIIRNSTSRPQFVTFELSTARYRLNPGDELSFYYETDFIRPDEPPLITDYAEGDHGTEIVIWTNFGSEEGPFLPDGEEAVTDWD

Radius of gyration: 13.15 Å; chains: 1; bounding box: 34×27×35 Å

Secondary structure (DSSP, 8-state):
--EEEEEEE--SSS-EEEEETTTTEEEEEPTT-EEEEEEE---S-TTS-SEEEEEEEETTEEEEEEEETTS-EEEEE-TTSPBPPP---